Protein AF-A0AAW0LVK5-F1 (afdb_monomer_lite)

pLDDT: mean 85.68, std 10.76, range [48.0, 94.94]

InterPro domains:
  IPR025558 Domain of unknown function DUF4283 [PF14111] (1-57)
  IPR040256 Uncharacterized protein At4g02000-like [PTHR31286] (5-112)

Secondary structure (DSSP, 8-state):
-----S-EEEEEEETTEEEEEESSHHHHHHHHHH--EEETTEEE------TT--TTT--------EEEEET--GGG-SHHHHHHHHHTTS---EE-GGGTTSSS-SEEEEE-

Structure (mmCIF, N/CA/C/O backbone):
data_AF-A0AAW0LVK5-F1
#
_entry.id   AF-A0AAW0LVK5-F1
#
loop_
_atom_site.group_PDB
_atom_site.id
_atom_site.type_symbol
_atom_site.label_atom_id
_atom_site.label_alt_id
_atom_site.label_comp_id
_atom_site.label_asym_id
_atom_site.label_entity_id
_atom_site.label_seq_id
_atom_site.pdbx_PDB_ins_code
_atom_site.Cartn_x
_atom_site.Cartn_y
_atom_site.Cartn_z
_atom_site.occupancy
_atom_site.B_iso_or_equiv
_atom_site.auth_seq_id
_atom_site.auth_comp_id
_atom_site.auth_asym_id
_atom_site.auth_atom_id
_atom_site.pdbx_PDB_model_num
ATOM 1 N N . MET A 1 1 ? 4.393 -10.463 6.237 1.00 66.31 1 MET A N 1
ATOM 2 C CA . MET A 1 1 ? 3.876 -9.984 7.536 1.00 66.31 1 MET A CA 1
ATOM 3 C C . MET A 1 1 ? 4.194 -8.500 7.667 1.00 66.31 1 MET A C 1
ATOM 5 O O . MET A 1 1 ? 5.256 -8.109 7.188 1.00 66.31 1 MET A O 1
ATOM 9 N N . TRP A 1 2 ? 3.317 -7.676 8.254 1.00 81.19 2 TRP A N 1
ATOM 10 C CA . TRP A 1 2 ? 3.659 -6.286 8.591 1.00 81.19 2 TRP A CA 1
ATOM 11 C C . TRP A 1 2 ? 4.836 -6.314 9.574 1.00 81.19 2 TRP A C 1
ATOM 13 O O . TRP A 1 2 ? 4.722 -6.892 10.650 1.00 81.19 2 TRP A O 1
ATOM 23 N N . MET A 1 3 ? 5.995 -5.785 9.181 1.00 81.12 3 MET A N 1
ATOM 24 C CA . MET A 1 3 ? 7.188 -5.735 10.038 1.00 81.12 3 MET A CA 1
ATOM 25 C C . MET A 1 3 ? 7.067 -4.538 10.984 1.00 81.12 3 MET A C 1
ATOM 27 O O . MET A 1 3 ? 7.710 -3.512 10.780 1.00 81.12 3 MET A O 1
ATOM 31 N N . LEU A 1 4 ? 6.150 -4.642 11.942 1.00 85.94 4 LEU A N 1
ATOM 32 C CA . LEU A 1 4 ? 5.798 -3.559 12.855 1.00 85.94 4 LEU A CA 1
ATOM 33 C C . LEU A 1 4 ? 6.847 -3.407 13.958 1.00 85.94 4 LEU A C 1
ATOM 35 O O . LEU A 1 4 ? 7.399 -4.393 14.445 1.00 85.94 4 LEU A O 1
ATOM 39 N N . VAL A 1 5 ? 7.070 -2.166 14.383 1.00 88.69 5 VAL A N 1
ATOM 40 C CA . VAL A 1 5 ? 7.824 -1.842 15.601 1.00 88.69 5 VAL A CA 1
ATOM 41 C C . VAL A 1 5 ? 6.852 -1.306 16.652 1.00 88.69 5 VAL A C 1
ATOM 43 O O . VAL A 1 5 ? 6.031 -0.450 16.335 1.00 88.69 5 VAL A O 1
ATOM 46 N N . GLY A 1 6 ? 6.937 -1.782 17.894 1.00 89.88 6 GLY A N 1
ATOM 47 C CA . GLY A 1 6 ? 6.016 -1.375 18.963 1.00 89.88 6 GLY A CA 1
ATOM 48 C C . GLY A 1 6 ? 4.678 -2.119 18.931 1.00 89.88 6 GLY A C 1
ATOM 49 O O . GLY A 1 6 ? 4.554 -3.176 18.308 1.00 89.88 6 GLY A O 1
ATOM 50 N N . ARG A 1 7 ? 3.687 -1.591 19.651 1.00 92.38 7 ARG A N 1
ATOM 51 C CA . ARG A 1 7 ? 2.378 -2.227 19.830 1.00 92.38 7 ARG A CA 1
ATOM 52 C C . ARG A 1 7 ? 1.416 -1.913 18.685 1.00 92.38 7 ARG A C 1
ATOM 54 O O . ARG A 1 7 ? 1.487 -0.875 18.018 1.00 92.38 7 ARG A O 1
ATOM 61 N N . MET A 1 8 ? 0.493 -2.844 18.485 1.00 92.94 8 MET A N 1
ATOM 62 C CA . MET A 1 8 ? -0.629 -2.730 17.568 1.00 92.94 8 MET A CA 1
ATOM 63 C C . MET A 1 8 ? -1.856 -3.308 18.258 1.00 92.94 8 MET A C 1
ATOM 65 O O . MET A 1 8 ? -1.808 -4.447 18.722 1.00 92.94 8 MET A O 1
ATOM 69 N N . ASP A 1 9 ? -2.940 -2.546 18.262 1.00 94.06 9 ASP A N 1
ATOM 70 C CA . ASP A 1 9 ? -4.241 -3.024 18.708 1.00 94.06 9 ASP A CA 1
ATOM 71 C C . ASP A 1 9 ? -5.113 -3.315 17.486 1.00 94.06 9 ASP A C 1
ATOM 73 O O . ASP A 1 9 ? -5.098 -2.573 16.499 1.00 94.06 9 ASP A O 1
ATOM 77 N N . CYS A 1 10 ? -5.869 -4.406 17.558 1.00 93.44 10 CYS A N 1
ATOM 78 C CA . CYS A 1 10 ? -6.870 -4.781 16.570 1.00 93.44 10 CYS A CA 1
ATOM 79 C C . CYS A 1 10 ? -8.223 -4.847 17.273 1.00 93.44 10 CYS A C 1
ATOM 81 O O . CYS A 1 10 ? -8.366 -5.570 18.258 1.00 93.44 10 CYS A O 1
ATOM 83 N N . ILE A 1 11 ? -9.190 -4.086 16.777 1.00 94.50 11 ILE A N 1
ATOM 84 C CA . ILE A 1 11 ? -10.556 -4.054 17.292 1.00 94.50 11 ILE A CA 1
ATOM 85 C C . ILE A 1 11 ? -11.468 -4.548 16.172 1.00 94.50 11 ILE A C 1
ATOM 87 O O . ILE A 1 11 ? -11.442 -4.002 15.069 1.00 94.50 11 ILE A O 1
ATOM 91 N N . ASP A 1 12 ? -12.248 -5.586 16.452 1.00 93.94 12 ASP A N 1
ATOM 92 C CA . ASP A 1 12 ? -13.262 -6.102 15.533 1.00 93.94 12 ASP A CA 1
ATOM 93 C C . ASP A 1 12 ? -14.433 -5.111 15.444 1.00 93.94 12 ASP A C 1
ATOM 95 O O . ASP A 1 12 ? -14.987 -4.708 16.469 1.00 93.94 12 ASP A O 1
ATOM 99 N N . ALA A 1 13 ? -14.763 -4.682 14.226 1.00 92.38 13 ALA A N 1
ATOM 100 C CA . ALA A 1 13 ? -15.870 -3.771 13.941 1.00 92.38 13 ALA A CA 1
ATOM 101 C C . ALA A 1 13 ? -17.107 -4.499 13.376 1.00 92.38 13 ALA A C 1
ATOM 103 O O . ALA A 1 13 ? -18.118 -3.854 13.101 1.00 92.38 13 ALA A O 1
ATOM 104 N N . GLY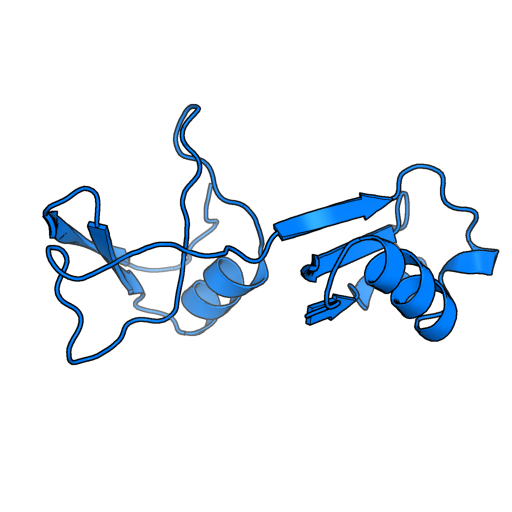 A 1 14 ? -17.042 -5.825 13.211 1.00 93.19 14 GLY A N 1
ATOM 105 C CA . GLY A 1 14 ? -18.070 -6.642 12.573 1.00 93.19 14 GLY A CA 1
ATOM 106 C C . GLY A 1 14 ? -18.033 -6.579 11.042 1.00 93.19 14 GLY A C 1
ATOM 107 O O . GLY A 1 14 ? -17.323 -5.770 10.445 1.00 93.19 14 GLY A O 1
ATOM 108 N N . ASN A 1 15 ? -18.812 -7.451 10.392 1.00 92.88 15 ASN A N 1
ATOM 109 C CA . ASN A 1 15 ? -18.936 -7.547 8.926 1.00 92.88 15 ASN A CA 1
ATOM 110 C C . ASN A 1 15 ? -17.584 -7.639 8.187 1.00 92.88 15 ASN A C 1
ATOM 112 O O . ASN A 1 15 ? -17.394 -6.999 7.157 1.00 92.88 15 ASN A O 1
ATOM 116 N N . ASP A 1 16 ? -16.639 -8.410 8.733 1.00 91.31 16 ASP A N 1
ATOM 117 C CA . ASP A 1 16 ? -15.272 -8.572 8.210 1.00 91.31 16 ASP A CA 1
ATOM 118 C C . ASP A 1 16 ? -14.429 -7.277 8.180 1.00 91.31 16 ASP A C 1
ATOM 120 O O . ASP A 1 16 ? -13.411 -7.198 7.484 1.00 91.31 16 ASP A O 1
ATOM 124 N N . PHE A 1 17 ? -14.807 -6.264 8.968 1.00 92.44 17 PHE A N 1
ATOM 125 C CA . PHE A 1 17 ? -14.025 -5.046 9.162 1.00 92.44 17 PHE A CA 1
ATOM 126 C C . PHE A 1 17 ? -13.301 -5.025 10.506 1.00 92.44 17 PHE A C 1
ATOM 128 O O . PHE A 1 17 ? -13.824 -5.418 11.545 1.00 92.44 17 PHE A O 1
ATOM 135 N N . PHE A 1 18 ? -12.088 -4.475 10.483 1.00 92.75 18 PHE A N 1
ATOM 136 C CA . PHE A 1 18 ? -11.224 -4.367 11.653 1.00 92.75 18 PHE A CA 1
ATOM 137 C C . PHE A 1 18 ? -10.620 -2.968 11.736 1.00 92.75 18 PHE A C 1
ATOM 139 O O . PHE A 1 18 ? -10.152 -2.406 10.740 1.00 92.75 18 PHE A O 1
ATOM 146 N N . HIS A 1 19 ? -10.575 -2.415 12.942 1.00 93.75 19 HIS A N 1
ATOM 147 C CA . HIS A 1 19 ? -9.832 -1.204 13.246 1.00 93.75 19 HIS A CA 1
ATOM 148 C C . HIS A 1 19 ? -8.456 -1.564 13.777 1.00 93.75 19 HIS A C 1
ATOM 150 O O . HIS A 1 19 ? -8.319 -2.185 14.829 1.00 93.75 19 HIS A O 1
ATOM 156 N N . ILE A 1 20 ? -7.430 -1.137 13.047 1.00 93.62 20 ILE A N 1
ATOM 157 C CA . ILE A 1 20 ? -6.043 -1.322 13.452 1.00 93.62 20 ILE A CA 1
ATOM 158 C C . ILE A 1 20 ? -5.501 0.004 13.963 1.00 93.62 20 ILE A C 1
ATOM 160 O O . ILE A 1 20 ? -5.427 0.985 13.219 1.00 93.62 20 ILE A O 1
ATOM 164 N N . LYS A 1 21 ? -5.092 0.023 15.229 1.00 94.44 21 LYS A N 1
ATOM 165 C CA . LYS A 1 21 ? -4.416 1.162 15.841 1.00 94.44 21 LYS A CA 1
ATOM 166 C C . LYS A 1 21 ? -2.939 0.839 15.985 1.00 94.44 21 LYS A C 1
ATOM 168 O O . LYS A 1 21 ? -2.562 -0.120 16.653 1.00 94.44 21 LYS A O 1
ATOM 173 N N . PHE A 1 22 ? -2.102 1.658 15.364 1.00 94.75 22 PHE A N 1
ATOM 174 C CA . PHE A 1 22 ? -0.656 1.567 15.512 1.00 94.75 22 PHE A CA 1
ATOM 175 C C . PHE A 1 22 ? -0.176 2.552 16.573 1.00 94.75 22 PHE A C 1
ATOM 177 O O . PHE A 1 22 ? -0.634 3.692 16.613 1.00 94.75 22 PHE A O 1
ATOM 184 N N . GLU A 1 23 ? 0.787 2.129 17.390 1.00 94.94 23 GLU A N 1
ATOM 185 C CA . GLU A 1 23 ? 1.503 3.031 18.296 1.00 94.94 23 GLU A CA 1
ATOM 186 C C . GLU A 1 23 ? 2.355 4.049 17.520 1.00 94.94 23 GLU A C 1
ATOM 188 O O . GLU A 1 23 ? 2.435 5.219 17.885 1.00 94.94 23 GLU A O 1
ATOM 193 N N . LEU A 1 24 ? 2.968 3.608 16.416 1.00 94.69 24 LEU A N 1
ATOM 194 C CA . LEU A 1 24 ? 3.869 4.421 15.605 1.00 94.69 24 LEU A CA 1
ATOM 195 C C . LEU A 1 24 ? 3.240 4.811 14.266 1.00 94.69 24 LEU A C 1
ATOM 197 O O . LEU A 1 24 ? 2.810 3.957 13.489 1.00 94.69 24 LEU A O 1
ATOM 201 N N . GLN A 1 25 ? 3.310 6.100 13.934 1.00 92.31 25 GLN A N 1
ATOM 202 C CA . GLN A 1 25 ? 2.885 6.624 12.631 1.00 92.31 25 GLN A CA 1
ATOM 203 C C . GLN A 1 25 ? 3.662 5.993 11.461 1.00 92.31 25 GLN A C 1
ATOM 205 O O . GLN A 1 25 ? 3.106 5.771 10.386 1.00 92.31 25 GLN A O 1
ATOM 210 N N . SER A 1 26 ? 4.935 5.647 11.665 1.00 92.50 26 SER A N 1
ATOM 211 C CA . SER A 1 26 ? 5.762 4.978 10.654 1.00 92.50 26 SER A CA 1
ATOM 212 C C . SER A 1 26 ? 5.193 3.618 10.237 1.00 92.50 26 SER A C 1
ATOM 214 O O . SER A 1 26 ? 5.230 3.281 9.054 1.00 92.50 26 SER A O 1
ATOM 216 N N . ASN A 1 27 ? 4.605 2.863 11.170 1.00 92.81 27 ASN A N 1
ATOM 217 C CA . ASN A 1 27 ? 3.935 1.598 10.867 1.00 92.81 27 ASN A CA 1
ATOM 218 C C . ASN A 1 27 ? 2.708 1.819 9.979 1.00 92.81 27 ASN A C 1
ATOM 220 O O . ASN A 1 27 ? 2.539 1.107 8.991 1.00 92.81 27 ASN A O 1
ATOM 224 N N . LEU A 1 28 ? 1.886 2.829 10.294 1.00 91.31 28 LEU A N 1
ATOM 225 C CA . LEU A 1 28 ? 0.723 3.184 9.480 1.00 91.31 28 LEU A CA 1
ATOM 226 C C . LEU A 1 28 ? 1.146 3.509 8.043 1.00 91.31 28 LEU A C 1
ATOM 228 O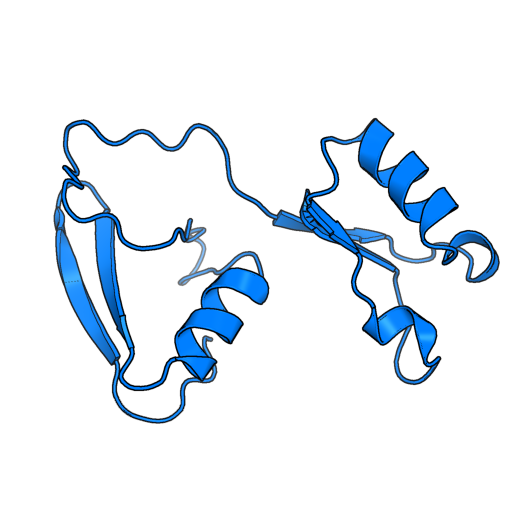 O . LEU A 1 28 ? 0.536 3.027 7.091 1.00 91.31 28 LEU A O 1
ATOM 232 N N . GLU A 1 29 ? 2.222 4.277 7.868 1.00 89.31 29 GLU A N 1
ATOM 233 C CA . GLU A 1 29 ? 2.734 4.592 6.536 1.00 89.31 29 GLU A CA 1
ATOM 234 C C . GLU A 1 29 ? 3.235 3.363 5.778 1.00 89.31 29 GLU A C 1
ATOM 236 O O . GLU A 1 29 ? 2.950 3.225 4.585 1.00 89.31 29 GLU A O 1
ATOM 241 N N . VAL A 1 30 ? 3.969 2.474 6.452 1.00 89.06 30 VAL A N 1
ATOM 242 C CA . VAL A 1 30 ? 4.453 1.221 5.863 1.00 89.06 30 VAL A CA 1
ATOM 243 C C . VAL A 1 30 ? 3.279 0.350 5.435 1.00 89.06 30 VAL A C 1
ATOM 245 O O . VAL A 1 30 ? 3.298 -0.181 4.328 1.00 89.06 30 VAL A O 1
ATOM 248 N N . VAL A 1 31 ? 2.243 0.234 6.263 1.00 90.06 31 VAL A N 1
ATOM 249 C CA . VAL A 1 31 ? 1.061 -0.578 5.966 1.00 90.06 31 VAL A CA 1
ATOM 250 C C . VAL A 1 31 ? 0.246 0.038 4.824 1.00 90.06 31 VAL A C 1
ATO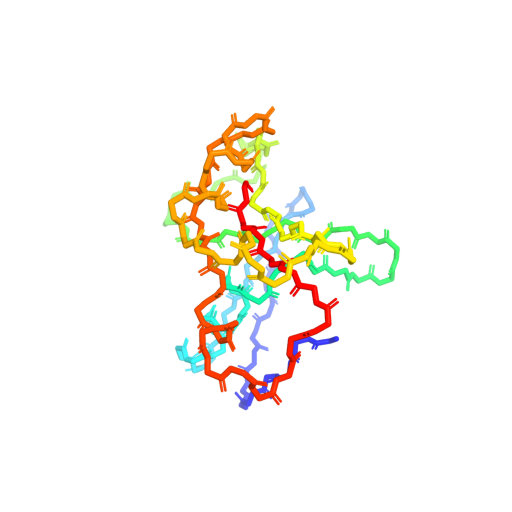M 252 O O . VAL A 1 31 ? -0.042 -0.650 3.848 1.00 90.06 31 VAL A O 1
ATOM 255 N N . LEU A 1 32 ? -0.046 1.339 4.849 1.00 87.12 32 LEU A N 1
A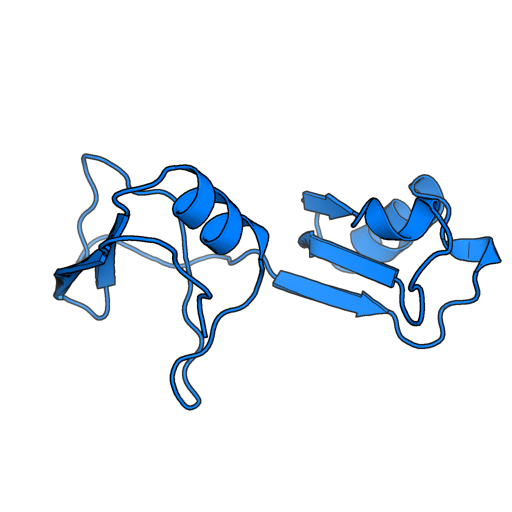TOM 256 C CA . LEU A 1 32 ? -0.821 1.988 3.783 1.00 87.12 32 LEU A CA 1
ATOM 257 C C . LEU A 1 32 ? -0.093 2.014 2.428 1.00 87.12 32 LEU A C 1
ATOM 259 O O . LEU A 1 32 ? -0.732 1.928 1.382 1.00 87.12 32 LEU A O 1
ATOM 263 N N . LYS A 1 33 ? 1.241 2.145 2.415 1.00 82.75 33 LYS A N 1
ATOM 264 C CA . LYS A 1 33 ? 2.027 2.274 1.171 1.00 82.75 33 LYS A CA 1
ATOM 265 C C . LYS A 1 33 ? 2.636 0.949 0.698 1.00 82.75 33 LYS A C 1
ATOM 267 O O . LYS A 1 33 ? 2.968 0.833 -0.482 1.00 82.75 33 LYS A O 1
ATOM 272 N N . GLY A 1 34 ? 2.808 -0.027 1.589 1.00 78.69 34 GLY A N 1
ATOM 273 C CA . GLY A 1 34 ? 3.600 -1.245 1.371 1.00 78.69 34 GLY A CA 1
ATOM 274 C C . GLY A 1 34 ? 2.959 -2.287 0.457 1.00 78.69 34 GLY A C 1
ATOM 275 O O . GLY A 1 34 ? 3.679 -3.081 -0.152 1.00 78.69 34 GLY A O 1
ATOM 276 N N . GLY A 1 35 ? 1.643 -2.227 0.270 1.00 73.12 35 GLY A N 1
ATOM 277 C CA . GLY A 1 35 ? 0.967 -2.890 -0.837 1.00 73.12 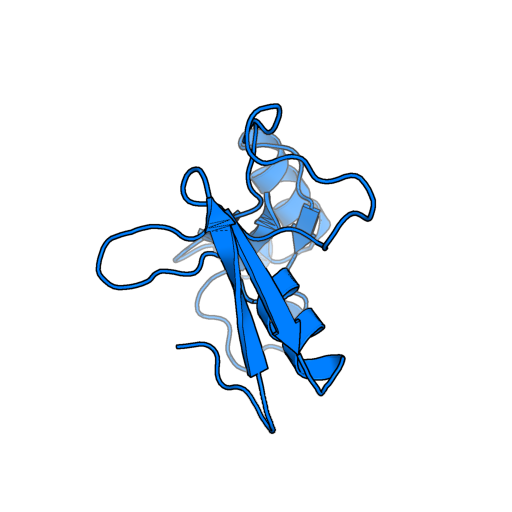35 GLY A CA 1
ATOM 278 C C . GLY A 1 35 ? -0.010 -3.980 -0.446 1.00 73.12 35 GLY A C 1
ATOM 279 O O . GLY A 1 35 ? -0.492 -3.965 0.675 1.00 73.12 35 GLY A O 1
ATOM 280 N N . PRO A 1 36 ? -0.383 -4.868 -1.384 1.00 79.62 36 PRO A N 1
ATOM 281 C CA . PRO A 1 36 ? -1.463 -5.799 -1.128 1.00 79.62 36 PRO A CA 1
ATOM 282 C C . PRO A 1 36 ? -1.057 -6.759 -0.010 1.00 79.62 36 PRO A C 1
ATOM 284 O O . PRO A 1 36 ? -0.053 -7.468 -0.115 1.00 79.62 36 PRO A O 1
ATOM 287 N N . TRP A 1 37 ? -1.823 -6.740 1.074 1.00 86.88 37 TRP A N 1
ATOM 288 C CA . TRP A 1 37 ? -1.559 -7.547 2.254 1.00 86.88 37 TRP A CA 1
ATOM 289 C C . TRP A 1 37 ? -2.426 -8.790 2.236 1.00 86.88 37 TRP A C 1
ATOM 291 O O . TRP A 1 37 ? -3.552 -8.766 1.749 1.00 86.88 37 TRP A O 1
ATOM 301 N N . PHE A 1 38 ? -1.885 -9.877 2.769 1.00 86.44 38 PHE A N 1
ATOM 302 C CA . PHE A 1 38 ? -2.574 -11.154 2.833 1.00 86.44 38 PHE A CA 1
ATOM 303 C C . PHE A 1 38 ? -2.413 -11.745 4.226 1.00 86.44 38 PHE A C 1
ATOM 305 O O . PHE A 1 38 ? -1.321 -11.695 4.802 1.00 86.44 38 PHE A O 1
ATOM 312 N N . VAL A 1 39 ? -3.495 -12.324 4.734 1.00 84.38 39 VAL A N 1
ATOM 313 C CA . VAL A 1 39 ? -3.491 -13.200 5.907 1.00 84.38 39 VAL A CA 1
ATOM 314 C C . VAL A 1 39 ? -3.984 -14.563 5.441 1.00 84.38 39 VAL A C 1
ATOM 316 O O . VAL A 1 39 ? -5.107 -14.709 4.963 1.00 84.38 39 VAL A O 1
ATOM 319 N N . GLY A 1 40 ? -3.096 -15.558 5.489 1.00 86.19 40 GLY A N 1
ATOM 320 C CA . GLY A 1 40 ? -3.322 -16.828 4.802 1.00 86.19 40 GLY A CA 1
ATOM 321 C C . GLY A 1 40 ? -3.485 -16.613 3.294 1.00 86.19 40 GLY A C 1
ATOM 322 O O . GLY A 1 40 ? -2.585 -16.084 2.643 1.00 86.19 40 GLY A O 1
ATOM 323 N N . GLN A 1 41 ? -4.638 -17.009 2.753 1.00 86.62 41 GLN A N 1
ATOM 324 C CA . GLN A 1 41 ? -4.999 -16.831 1.338 1.00 86.62 41 GLN A CA 1
ATOM 325 C C . GLN A 1 41 ? -5.990 -15.676 1.110 1.00 86.62 41 GLN A C 1
ATOM 327 O O . GLN A 1 41 ? -6.428 -15.454 -0.017 1.00 86.62 41 GLN A O 1
ATOM 332 N N . HIS A 1 42 ? -6.336 -14.926 2.160 1.00 86.06 42 HIS A N 1
ATOM 333 C CA . HIS A 1 42 ? -7.300 -13.834 2.082 1.00 86.06 42 HIS A CA 1
ATOM 334 C C . HIS A 1 42 ? -6.590 -12.500 1.890 1.00 86.06 42 HIS A C 1
ATOM 336 O O . HIS A 1 42 ? -5.653 -12.161 2.617 1.00 86.06 42 HIS A O 1
ATOM 342 N N . PHE A 1 43 ? -7.048 -11.746 0.895 1.00 87.38 43 PHE A N 1
ATOM 343 C CA . PHE A 1 43 ? -6.598 -10.386 0.647 1.00 87.38 43 PHE A CA 1
ATOM 344 C C . PHE A 1 43 ? -7.162 -9.434 1.704 1.00 87.38 43 PHE A C 1
ATOM 346 O O . PHE A 1 43 ? -8.363 -9.428 1.959 1.00 87.38 43 PHE A O 1
ATOM 353 N N . LEU A 1 44 ? -6.298 -8.602 2.280 1.00 88.94 44 LEU A N 1
ATOM 354 C CA . LEU A 1 44 ? -6.678 -7.540 3.198 1.00 88.94 44 LEU A CA 1
ATOM 355 C C . LEU A 1 44 ? -6.702 -6.201 2.466 1.00 88.94 44 LEU A C 1
ATOM 357 O O . LEU A 1 44 ? -5.659 -5.640 2.115 1.00 88.94 44 LEU A O 1
ATOM 361 N N . ALA A 1 45 ? -7.905 -5.667 2.287 1.00 89.00 45 ALA A N 1
ATOM 362 C CA . ALA A 1 45 ? -8.093 -4.293 1.865 1.00 89.00 45 ALA A CA 1
ATOM 363 C C . ALA A 1 45 ? -7.843 -3.355 3.049 1.00 89.00 45 ALA A C 1
ATOM 365 O O . ALA A 1 45 ? -8.453 -3.499 4.105 1.00 89.00 45 ALA A O 1
ATOM 366 N N . ILE A 1 46 ? -6.948 -2.385 2.871 1.00 89.12 46 ILE A N 1
ATOM 367 C CA . ILE A 1 46 ? -6.610 -1.418 3.916 1.00 89.12 46 ILE A CA 1
ATOM 368 C C . ILE A 1 46 ? -6.908 -0.020 3.414 1.00 89.12 46 ILE A C 1
ATOM 370 O O . ILE A 1 46 ? -6.529 0.352 2.303 1.00 89.12 46 ILE A O 1
ATOM 374 N N . ARG A 1 47 ? -7.536 0.769 4.279 1.00 88.31 47 ARG A N 1
ATOM 375 C CA . ARG A 1 47 ? -7.720 2.204 4.107 1.00 88.31 47 ARG A CA 1
ATOM 376 C C . ARG A 1 47 ? -7.407 2.934 5.402 1.00 88.31 47 ARG A C 1
ATOM 378 O O . ARG A 1 47 ? -7.261 2.321 6.458 1.00 88.31 47 ARG A O 1
ATOM 385 N N . GLN A 1 48 ? -7.281 4.249 5.300 1.00 90.56 48 GLN A N 1
ATOM 386 C CA . GLN A 1 48 ? -7.171 5.103 6.471 1.00 90.56 48 GLN A CA 1
ATOM 387 C C . GLN A 1 48 ? -8.468 5.032 7.289 1.00 90.56 48 GLN A C 1
ATOM 389 O O . GLN A 1 48 ? -9.550 4.889 6.724 1.00 90.56 48 GLN A O 1
ATOM 394 N N . TRP A 1 49 ? -8.345 5.089 8.614 1.00 92.50 49 TRP A N 1
ATOM 395 C CA . TRP A 1 49 ? -9.499 5.111 9.509 1.00 92.50 49 TRP A CA 1
ATOM 396 C C . TRP A 1 49 ? -10.329 6.389 9.317 1.00 92.50 49 TRP A C 1
ATOM 398 O O . TRP A 1 49 ? -9.771 7.465 9.089 1.00 92.50 49 TRP A O 1
ATOM 408 N N . GLU A 1 50 ? -11.649 6.257 9.441 1.00 89.19 50 GLU A N 1
ATOM 409 C CA . GLU A 1 50 ? -12.637 7.322 9.260 1.00 89.19 50 GLU A CA 1
ATOM 410 C C . GLU A 1 50 ? -13.527 7.406 10.523 1.00 89.19 50 GLU A C 1
ATOM 412 O O . GLU A 1 50 ? -14.004 6.362 10.975 1.00 89.19 50 GLU A O 1
ATOM 417 N N . PRO A 1 51 ? -13.774 8.604 11.098 1.00 88.50 51 PRO A N 1
ATOM 418 C CA . PRO A 1 51 ? -14.516 8.757 12.358 1.00 88.50 51 PRO A CA 1
ATOM 419 C C . PRO A 1 51 ? -15.953 8.238 12.355 1.00 88.50 51 PRO A C 1
ATOM 421 O O . PRO A 1 51 ? -16.455 7.829 13.396 1.00 88.50 51 PRO A O 1
ATOM 424 N N . GLU A 1 52 ? -16.604 8.249 11.195 1.00 89.75 52 GLU A N 1
ATOM 425 C CA . GLU A 1 52 ? -18.010 7.860 11.024 1.00 89.75 52 GLU A CA 1
ATOM 426 C C . GLU A 1 52 ? -18.144 6.521 10.289 1.00 89.75 52 GLU A C 1
ATOM 428 O O . GLU A 1 52 ? -19.155 6.242 9.647 1.00 89.75 52 GLU A O 1
ATOM 433 N N . PHE A 1 53 ? -17.103 5.685 10.350 1.00 90.12 53 PHE A N 1
ATOM 434 C CA . PHE A 1 53 ? -17.132 4.373 9.725 1.00 90.12 53 PHE A CA 1
ATOM 435 C C . PHE A 1 53 ? -18.224 3.488 10.344 1.00 90.12 53 PHE A C 1
ATOM 437 O O . PHE A 1 53 ? -18.233 3.241 11.549 1.00 90.12 53 PHE A O 1
ATOM 444 N N . LYS A 1 54 ? -19.096 2.953 9.485 1.00 91.56 54 LYS A N 1
ATOM 445 C CA . LYS A 1 54 ? -20.102 1.943 9.823 1.00 91.56 54 LYS A CA 1
ATOM 446 C C . LYS A 1 54 ? -19.914 0.723 8.937 1.00 91.56 54 LYS A C 1
ATOM 448 O O . LYS A 1 54 ? -19.930 0.841 7.712 1.00 91.56 54 LYS A O 1
ATOM 453 N N . ALA A 1 55 ? -19.712 -0.439 9.546 1.00 91.50 55 ALA A N 1
ATOM 454 C CA . ALA A 1 55 ? -19.373 -1.666 8.829 1.00 91.50 55 ALA A CA 1
ATOM 455 C C . ALA A 1 55 ? -20.521 -2.182 7.941 1.00 91.50 55 ALA A C 1
ATOM 457 O O . ALA A 1 55 ? -20.293 -2.784 6.901 1.00 91.50 55 ALA A O 1
ATOM 458 N N . ASP A 1 56 ? -21.756 -1.931 8.351 1.00 92.62 56 ASP A N 1
ATOM 459 C CA . ASP A 1 56 ? -23.024 -2.281 7.709 1.00 92.62 56 ASP A CA 1
ATOM 460 C C . ASP A 1 56 ? -23.360 -1.426 6.475 1.00 92.62 56 ASP A C 1
ATOM 462 O O . ASP A 1 56 ? -24.009 -1.910 5.549 1.00 92.62 56 ASP A O 1
ATOM 466 N N . GLU A 1 57 ? -22.872 -0.187 6.416 1.00 92.19 57 GLU A N 1
ATOM 467 C CA . GLU A 1 57 ? -23.028 0.706 5.255 1.00 92.19 57 GLU A CA 1
ATOM 468 C C . GLU A 1 57 ? -21.786 0.692 4.340 1.00 92.19 57 GLU A C 1
ATOM 470 O O . GLU A 1 57 ? -21.797 1.227 3.226 1.00 92.19 57 GLU A O 1
ATOM 475 N N . ALA A 1 58 ? -20.687 0.093 4.803 1.00 87.88 58 ALA A N 1
ATOM 476 C CA . ALA A 1 58 ? -19.419 0.109 4.100 1.00 87.88 58 ALA A CA 1
ATOM 477 C C . ALA A 1 58 ? -19.423 -0.815 2.879 1.00 87.88 58 ALA A C 1
ATOM 479 O O . ALA A 1 58 ? -19.733 -2.001 2.951 1.00 87.88 58 ALA A O 1
ATOM 480 N N . SER A 1 59 ? -18.967 -0.280 1.747 1.00 84.69 59 SER A N 1
ATOM 481 C CA . SER A 1 59 ? -18.693 -1.056 0.541 1.00 84.69 59 SER A CA 1
ATOM 482 C C . SER A 1 59 ? -17.273 -0.801 0.053 1.00 84.69 59 SER A C 1
ATOM 484 O O . SER A 1 59 ? -16.743 0.309 0.140 1.00 84.69 59 SER A O 1
ATOM 486 N N . LEU A 1 60 ? -16.641 -1.847 -0.472 1.00 79.94 60 LEU A N 1
ATOM 487 C CA . LEU A 1 60 ? -15.299 -1.775 -1.030 1.00 79.94 60 LEU A CA 1
ATOM 488 C C . LEU A 1 60 ? -15.376 -1.770 -2.559 1.00 79.94 60 LEU A C 1
ATOM 490 O O . LEU A 1 60 ? -15.347 -2.816 -3.201 1.00 79.94 60 LEU A O 1
ATOM 494 N N . SER A 1 61 ? -15.484 -0.584 -3.155 1.00 82.44 61 SER A N 1
ATOM 495 C CA . SER A 1 61 ? -15.614 -0.432 -4.614 1.00 82.44 6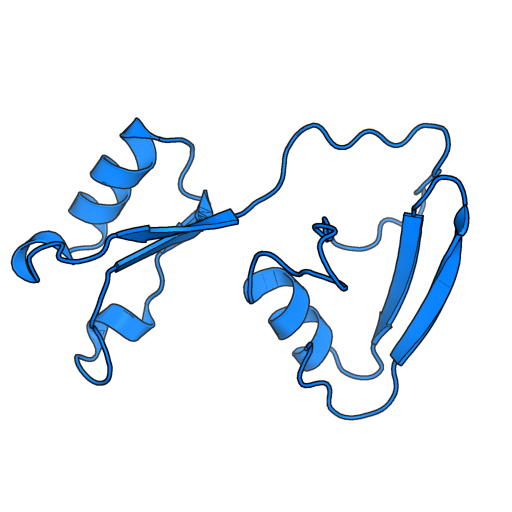1 SER A CA 1
ATOM 496 C C . SER A 1 61 ? -14.283 -0.546 -5.367 1.00 82.44 61 SER A C 1
ATOM 498 O O . SER A 1 61 ? -14.248 -0.898 -6.547 1.00 82.44 61 SER A O 1
ATOM 500 N N . SER A 1 62 ? -13.167 -0.222 -4.710 1.00 82.12 62 SER A N 1
ATOM 501 C CA . SER A 1 62 ? -11.830 -0.295 -5.300 1.00 82.12 62 SER A CA 1
ATOM 502 C C . SER A 1 62 ? -10.744 -0.379 -4.234 1.00 82.12 62 SER A C 1
ATOM 504 O O . SER A 1 62 ? -10.916 0.105 -3.118 1.00 82.12 62 SER A O 1
ATOM 506 N N . VAL A 1 63 ? -9.612 -0.987 -4.596 1.00 86.00 63 VAL A N 1
ATOM 507 C CA . VAL A 1 63 ? -8.409 -1.045 -3.761 1.00 86.00 63 VAL A CA 1
ATOM 508 C C . VAL A 1 63 ? -7.189 -0.732 -4.606 1.00 86.00 63 VAL A C 1
ATOM 510 O O . VAL A 1 63 ? -7.080 -1.198 -5.740 1.00 86.00 63 VAL A O 1
ATOM 513 N N . ALA A 1 64 ? -6.276 0.039 -4.023 1.00 86.06 64 ALA A N 1
ATOM 514 C CA . ALA A 1 64 ? -4.980 0.321 -4.607 1.00 86.06 64 ALA A CA 1
ATOM 515 C C . ALA A 1 64 ? -4.083 -0.923 -4.548 1.00 86.06 64 ALA A C 1
ATOM 517 O O . ALA A 1 64 ? -3.855 -1.481 -3.470 1.00 86.06 64 ALA A O 1
ATOM 518 N N . ILE A 1 65 ? -3.536 -1.343 -5.688 1.00 87.19 65 ILE A N 1
ATOM 519 C CA . ILE A 1 65 ? -2.631 -2.498 -5.762 1.00 87.19 65 ILE A CA 1
ATOM 520 C C . ILE A 1 65 ? -1.317 -2.135 -6.442 1.00 87.19 65 ILE A C 1
ATOM 522 O O . ILE A 1 65 ? -1.268 -1.337 -7.375 1.00 87.19 65 ILE A O 1
ATOM 526 N N . TRP A 1 66 ? -0.230 -2.773 -6.004 1.00 87.12 66 TRP A N 1
ATOM 527 C CA . TRP A 1 66 ? 1.059 -2.658 -6.678 1.00 87.12 66 TRP A CA 1
ATOM 528 C C . TRP A 1 66 ? 1.210 -3.729 -7.750 1.00 87.12 66 TRP A C 1
ATOM 530 O O . TRP A 1 66 ? 1.357 -4.913 -7.450 1.00 87.12 66 TRP A O 1
ATOM 540 N N . ILE A 1 67 ? 1.265 -3.295 -9.001 1.00 88.75 67 ILE A N 1
ATOM 541 C CA . ILE A 1 67 ? 1.578 -4.130 -10.154 1.00 88.75 67 ILE A CA 1
ATOM 542 C C . ILE A 1 67 ? 3.089 -4.117 -10.369 1.00 88.75 67 ILE A C 1
ATOM 544 O O . ILE A 1 67 ? 3.729 -3.062 -10.347 1.00 88.75 67 ILE A O 1
ATOM 548 N N . ARG A 1 68 ? 3.666 -5.298 -10.597 1.00 88.56 68 ARG A N 1
ATOM 549 C CA . ARG A 1 68 ? 5.053 -5.454 -11.047 1.00 88.56 68 ARG A CA 1
ATOM 550 C C . ARG A 1 68 ? 5.067 -5.621 -12.563 1.00 88.56 68 ARG A C 1
ATOM 552 O O . ARG A 1 68 ? 4.288 -6.400 -13.097 1.00 88.56 68 ARG A O 1
ATOM 559 N N . LEU A 1 69 ? 5.979 -4.928 -13.232 1.00 88.50 69 LEU A N 1
ATOM 560 C CA . LEU A 1 69 ? 6.260 -5.054 -14.660 1.00 88.50 69 LEU A CA 1
ATOM 561 C C . LEU A 1 69 ? 7.589 -5.809 -14.819 1.00 88.50 69 LEU A C 1
ATOM 563 O O . LEU A 1 69 ? 8.653 -5.176 -14.868 1.00 88.50 69 LEU A O 1
ATOM 567 N N . PRO A 1 70 ? 7.563 -7.156 -14.795 1.00 85.44 70 PRO A N 1
ATOM 568 C CA . PRO A 1 70 ? 8.767 -7.958 -14.955 1.00 85.44 70 PRO A CA 1
ATOM 569 C C . PRO A 1 70 ? 9.353 -7.772 -16.355 1.00 85.44 70 PRO A C 1
ATOM 571 O O . PRO A 1 70 ? 8.619 -7.567 -17.318 1.00 85.44 70 PRO A O 1
ATOM 574 N N . ALA A 1 71 ? 10.682 -7.846 -16.455 1.00 84.94 71 ALA A N 1
ATOM 575 C CA . ALA A 1 71 ? 11.420 -7.783 -17.719 1.00 84.94 71 ALA A CA 1
ATOM 576 C C . ALA A 1 71 ? 11.169 -6.525 -18.579 1.00 84.94 71 ALA A C 1
ATOM 578 O O . ALA A 1 71 ? 11.544 -6.506 -19.750 1.00 84.94 71 ALA A O 1
ATOM 579 N N . LEU A 1 72 ? 10.586 -5.457 -18.019 1.00 87.12 72 LEU A N 1
ATOM 580 C CA . LEU A 1 72 ? 10.465 -4.182 -18.717 1.00 87.12 72 LEU A CA 1
ATOM 581 C C . LEU A 1 72 ? 11.880 -3.620 -18.963 1.00 87.12 72 LEU A C 1
ATOM 583 O O . LEU A 1 72 ? 12.617 -3.408 -17.997 1.00 87.12 72 LEU A O 1
ATOM 587 N N . PRO A 1 73 ? 12.287 -3.365 -20.220 1.00 86.50 73 PRO A N 1
ATOM 588 C CA . PRO A 1 73 ? 13.613 -2.823 -20.493 1.00 86.50 73 PRO A CA 1
ATOM 589 C C . PRO A 1 73 ? 13.856 -1.500 -19.760 1.00 86.50 73 PRO A C 1
ATOM 591 O O . PRO A 1 73 ? 12.998 -0.617 -19.776 1.00 86.50 73 PRO A O 1
ATOM 594 N N . ILE A 1 74 ? 15.052 -1.328 -19.186 1.00 83.50 74 ILE A N 1
ATOM 595 C CA . ILE A 1 74 ? 15.403 -0.167 -18.344 1.00 83.50 74 ILE A CA 1
ATOM 596 C C . ILE A 1 74 ? 15.186 1.187 -19.039 1.00 83.50 74 ILE A C 1
ATOM 598 O O . ILE A 1 74 ? 14.828 2.167 -18.393 1.00 83.50 74 ILE A O 1
ATOM 602 N N . LYS A 1 75 ? 15.296 1.240 -20.374 1.00 85.31 75 LYS A N 1
ATOM 603 C CA . LYS A 1 75 ? 14.984 2.434 -21.183 1.00 85.31 75 LYS A CA 1
ATOM 604 C C . LYS A 1 75 ? 13.548 2.952 -21.002 1.00 85.31 75 LYS A C 1
ATOM 606 O O . LYS A 1 75 ? 13.280 4.116 -21.277 1.00 85.31 75 LYS A O 1
ATOM 611 N N . PHE A 1 76 ? 12.627 2.110 -20.529 1.00 87.75 76 PHE A N 1
ATOM 612 C CA . PHE A 1 76 ? 11.236 2.468 -20.254 1.00 87.75 76 PHE A CA 1
ATOM 613 C C . PHE A 1 76 ? 10.972 2.839 -18.787 1.00 87.75 76 PHE A C 1
ATOM 615 O O . PHE A 1 76 ? 9.833 3.147 -18.450 1.00 87.75 76 PHE A O 1
ATOM 622 N N . TYR A 1 77 ? 11.991 2.863 -17.918 1.00 86.19 77 TYR A N 1
ATOM 623 C CA . TYR A 1 77 ? 11.845 3.218 -16.494 1.00 86.19 77 TYR A CA 1
ATOM 624 C C . TYR A 1 77 ? 11.658 4.726 -16.266 1.00 86.19 77 TYR A C 1
ATOM 626 O O . TYR A 1 77 ? 11.536 5.188 -15.133 1.00 86.19 77 TYR A O 1
ATOM 634 N N . ASN A 1 78 ? 11.596 5.512 -17.342 1.00 86.94 78 ASN A N 1
ATOM 635 C CA . ASN A 1 78 ? 11.231 6.915 -17.271 1.00 86.94 78 ASN A CA 1
ATOM 636 C C . ASN A 1 78 ? 9.811 7.062 -16.671 1.00 86.94 78 ASN A C 1
ATOM 638 O O . ASN A 1 78 ? 8.867 6.465 -17.202 1.00 86.94 78 ASN A O 1
ATOM 642 N N . PRO A 1 79 ? 9.615 7.889 -15.625 1.00 88.31 79 PRO A N 1
ATOM 643 C CA . PRO A 1 79 ? 8.315 8.065 -14.975 1.00 88.31 79 PRO A CA 1
ATOM 644 C C . PRO A 1 79 ? 7.172 8.450 -15.925 1.00 88.31 79 PRO A C 1
ATOM 646 O O . PRO A 1 79 ? 6.034 8.034 -15.719 1.00 88.31 79 PRO A O 1
ATOM 649 N N . ILE A 1 80 ? 7.455 9.205 -16.992 1.00 91.31 80 ILE A N 1
ATOM 650 C CA . ILE A 1 80 ? 6.461 9.603 -17.999 1.00 91.31 80 ILE A CA 1
ATOM 651 C C . ILE A 1 80 ? 5.997 8.380 -18.798 1.00 91.31 80 ILE A C 1
ATOM 653 O O . ILE A 1 80 ? 4.799 8.215 -19.035 1.00 91.31 80 ILE A O 1
ATOM 657 N N . ILE A 1 81 ? 6.927 7.507 -19.192 1.00 92.19 81 ILE A N 1
ATOM 658 C CA . ILE A 1 81 ? 6.624 6.268 -19.921 1.00 92.19 81 ILE A CA 1
ATOM 659 C C . ILE A 1 81 ? 5.855 5.306 -19.015 1.00 92.19 81 ILE A C 1
ATOM 661 O O . ILE A 1 81 ? 4.799 4.812 -19.399 1.00 92.19 81 ILE A O 1
ATOM 665 N N . LEU A 1 82 ? 6.331 5.102 -17.788 1.00 91.62 82 LEU A N 1
ATOM 666 C CA . LEU A 1 82 ? 5.674 4.267 -16.785 1.00 91.62 82 LEU A CA 1
ATOM 667 C C . LEU A 1 82 ? 4.247 4.734 -16.482 1.00 91.62 82 LEU A C 1
ATOM 669 O O . LEU A 1 82 ? 3.332 3.915 -16.409 1.00 91.62 82 LEU A O 1
ATOM 673 N N . LYS A 1 83 ? 4.025 6.050 -16.387 1.00 92.81 83 LYS A N 1
ATOM 674 C CA . LYS A 1 83 ? 2.682 6.619 -16.237 1.00 92.81 83 LYS A CA 1
ATOM 675 C C . LYS A 1 83 ? 1.803 6.323 -17.452 1.00 92.81 83 LYS A C 1
ATOM 677 O O . LYS A 1 83 ? 0.632 6.012 -17.270 1.00 92.81 83 LYS A O 1
ATOM 682 N N . LYS A 1 84 ? 2.337 6.396 -18.678 1.00 94.31 84 LYS A N 1
ATOM 683 C CA . LYS A 1 84 ? 1.593 6.026 -19.898 1.00 94.31 84 LYS A CA 1
ATOM 684 C C . LYS A 1 84 ? 1.214 4.543 -19.904 1.00 94.31 84 LYS A C 1
ATOM 686 O O . LYS A 1 84 ? 0.058 4.240 -20.169 1.00 94.31 84 LYS A O 1
ATOM 691 N N . ILE A 1 85 ? 2.145 3.651 -19.555 1.00 92.75 85 ILE A N 1
ATOM 692 C CA . ILE A 1 85 ? 1.883 2.207 -19.429 1.00 92.75 85 ILE A CA 1
ATOM 693 C C . ILE A 1 85 ? 0.790 1.962 -18.385 1.00 92.75 85 ILE A C 1
ATOM 695 O O . ILE A 1 85 ? -0.206 1.310 -18.674 1.00 92.75 85 ILE A O 1
ATOM 699 N N . GLY A 1 86 ? 0.933 2.535 -17.189 1.00 93.06 86 GLY A N 1
ATOM 700 C CA . GLY A 1 86 ? -0.045 2.360 -16.121 1.00 93.06 86 GLY A CA 1
ATOM 701 C C . GLY A 1 86 ? -1.428 2.908 -16.467 1.00 93.06 86 GLY A C 1
ATOM 702 O O . GLY A 1 86 ? -2.417 2.269 -16.134 1.00 93.06 86 GLY A O 1
ATOM 703 N N . ARG A 1 87 ? -1.511 4.024 -17.209 1.00 94.38 87 ARG A N 1
ATOM 704 C CA . ARG A 1 87 ? -2.784 4.592 -17.692 1.00 94.38 87 ARG A CA 1
ATOM 705 C C . ARG A 1 87 ? -3.548 3.686 -18.653 1.00 94.38 87 ARG A C 1
ATOM 707 O O . ARG A 1 87 ? -4.758 3.844 -18.748 1.00 94.38 87 ARG A O 1
ATOM 714 N N . ALA A 1 88 ? -2.876 2.759 -19.336 1.00 93.81 88 ALA A N 1
ATOM 715 C CA . ALA A 1 88 ? -3.555 1.734 -20.126 1.00 93.81 88 ALA A CA 1
ATOM 716 C C . ALA A 1 88 ? -4.260 0.685 -19.243 1.00 93.81 88 ALA A C 1
ATOM 718 O O . ALA A 1 88 ? -5.146 -0.013 -19.721 1.00 93.81 88 ALA A O 1
ATOM 719 N N . ILE A 1 89 ? -3.876 0.587 -17.964 1.00 91.00 89 ILE A N 1
ATOM 720 C CA . ILE A 1 89 ? -4.479 -0.304 -16.967 1.00 91.00 89 ILE A CA 1
ATOM 721 C C . ILE A 1 89 ? -5.535 0.460 -16.152 1.00 91.00 89 ILE A C 1
ATOM 723 O O . ILE A 1 89 ? -6.698 0.066 -16.126 1.00 91.00 89 ILE A O 1
ATOM 727 N N . ARG A 1 90 ? -5.138 1.546 -15.469 1.00 91.50 90 ARG A N 1
ATOM 728 C CA . ARG A 1 90 ? -6.010 2.395 -14.632 1.00 91.50 90 ARG A CA 1
ATOM 729 C C . ARG A 1 90 ? -5.335 3.731 -14.277 1.00 91.50 90 ARG A C 1
ATOM 731 O O . ARG A 1 90 ? -4.267 4.075 -14.780 1.00 91.50 90 ARG A O 1
ATOM 738 N N . LEU A 1 91 ? -5.948 4.508 -13.383 1.00 92.75 91 LEU A N 1
ATOM 739 C CA . LEU A 1 91 ? -5.326 5.685 -12.786 1.00 92.75 91 LEU A CA 1
ATOM 740 C C . LEU A 1 91 ? -4.075 5.275 -11.996 1.00 92.75 91 LEU A C 1
ATOM 742 O O . LEU A 1 91 ? -4.163 4.546 -11.021 1.00 92.75 91 LEU A O 1
ATOM 746 N N . VAL A 1 92 ? -2.911 5.788 -12.388 1.00 92.62 92 VAL A N 1
ATOM 747 C CA . VAL A 1 92 ? -1.664 5.553 -11.648 1.00 92.62 92 VAL A CA 1
ATOM 748 C C . VAL A 1 92 ? -1.629 6.448 -10.415 1.00 92.62 92 VAL A C 1
ATOM 750 O O . VAL A 1 92 ? -1.513 7.667 -10.542 1.00 92.62 92 VAL A O 1
ATOM 753 N N . LEU A 1 93 ? -1.688 5.833 -9.236 1.00 89.75 93 LEU A N 1
ATOM 754 C CA . LEU A 1 93 ? -1.621 6.502 -7.940 1.00 89.75 93 LEU A CA 1
ATOM 755 C C . LEU A 1 93 ? -0.176 6.824 -7.553 1.00 89.75 93 LEU A C 1
ATOM 757 O O . LEU A 1 93 ? 0.114 7.921 -7.076 1.00 89.75 93 LEU A O 1
ATOM 761 N N . ARG A 1 94 ? 0.747 5.870 -7.749 1.00 88.50 94 ARG A N 1
ATOM 762 C CA . ARG A 1 94 ? 2.173 6.027 -7.412 1.00 88.50 94 ARG A CA 1
ATOM 763 C C . ARG A 1 94 ? 3.075 5.245 -8.360 1.00 88.50 94 ARG A C 1
ATOM 765 O O . ARG A 1 94 ? 2.711 4.187 -8.864 1.00 88.50 94 ARG A O 1
ATOM 772 N N . ILE A 1 95 ? 4.286 5.758 -8.546 1.00 88.38 95 ILE A N 1
ATOM 773 C CA . ILE A 1 95 ? 5.397 5.057 -9.194 1.00 88.38 95 ILE A CA 1
ATOM 774 C C . ILE A 1 95 ? 6.477 4.893 -8.133 1.00 88.38 95 ILE A C 1
ATOM 776 O O . ILE A 1 95 ? 6.766 5.834 -7.394 1.00 88.38 95 ILE A O 1
ATOM 780 N N . ASP A 1 96 ? 7.043 3.698 -8.031 1.00 80.75 96 ASP A N 1
ATOM 781 C CA . ASP A 1 96 ? 8.103 3.431 -7.066 1.00 80.75 96 ASP A CA 1
ATOM 782 C C . ASP A 1 96 ? 9.407 4.142 -7.470 1.00 80.75 96 ASP A C 1
ATOM 784 O O . ASP A 1 96 ? 10.033 3.802 -8.476 1.00 80.75 96 ASP A O 1
ATOM 788 N N . SER A 1 97 ? 9.811 5.144 -6.683 1.00 61.94 97 SER A N 1
ATOM 789 C CA . SER A 1 97 ? 10.980 5.993 -6.940 1.00 61.94 97 SER A CA 1
ATOM 790 C C . SER A 1 97 ? 12.313 5.306 -6.645 1.00 61.94 97 SER A C 1
ATOM 792 O O . SER A 1 97 ? 13.336 5.727 -7.184 1.00 61.94 97 SER A O 1
ATOM 794 N N . HIS A 1 98 ? 12.327 4.211 -5.870 1.00 58.53 98 HIS A N 1
ATOM 795 C CA . HIS A 1 98 ? 13.554 3.445 -5.591 1.00 58.53 98 HIS A CA 1
ATOM 796 C C . HIS A 1 98 ? 14.143 2.775 -6.846 1.00 58.53 98 HIS A C 1
ATOM 798 O O . HIS A 1 98 ? 15.273 2.290 -6.840 1.00 58.53 98 HIS A O 1
ATOM 804 N N . MET A 1 99 ? 13.390 2.798 -7.945 1.00 55.50 99 MET A N 1
ATOM 805 C CA . MET A 1 99 ? 13.814 2.392 -9.277 1.00 55.50 99 MET A CA 1
ATOM 806 C C . MET A 1 99 ? 14.820 3.368 -9.920 1.00 55.50 99 MET A C 1
ATOM 808 O O . MET A 1 99 ? 15.613 2.942 -10.755 1.00 55.50 99 MET A O 1
ATOM 812 N N . ALA A 1 100 ? 14.831 4.649 -9.519 1.00 48.00 100 ALA A N 1
ATOM 813 C CA . ALA A 1 100 ? 15.682 5.682 -10.122 1.00 48.00 100 ALA A CA 1
ATOM 814 C C . ALA A 1 100 ? 17.170 5.559 -9.745 1.00 48.00 100 ALA A C 1
ATOM 816 O O . ALA A 1 100 ? 18.027 5.941 -10.534 1.00 48.00 100 ALA A O 1
ATOM 817 N N . ASN A 1 101 ? 17.490 4.975 -8.583 1.00 50.31 101 ASN A N 1
ATOM 818 C CA . ASN A 1 101 ? 18.866 4.900 -8.069 1.00 50.31 101 ASN A CA 1
ATOM 819 C C . ASN A 1 101 ? 19.607 3.593 -8.403 1.00 50.31 101 ASN A C 1
ATOM 821 O O . ASN A 1 101 ? 20.616 3.288 -7.775 1.00 50.31 101 ASN A O 1
ATOM 825 N N . GLY A 1 102 ? 19.123 2.795 -9.362 1.00 51.44 102 GLY A N 1
ATOM 826 C CA . GLY A 1 102 ? 19.861 1.651 -9.929 1.00 51.44 102 GLY A CA 1
ATOM 827 C C . GLY A 1 102 ? 20.182 0.489 -8.973 1.00 51.44 102 GLY A C 1
ATOM 828 O O . GLY A 1 102 ? 20.617 -0.566 -9.423 1.00 51.44 102 GLY A O 1
ATOM 829 N N . ALA A 1 103 ? 19.927 0.617 -7.671 1.00 50.31 103 ALA A N 1
ATOM 830 C CA . ALA A 1 103 ? 20.518 -0.269 -6.675 1.00 50.31 103 ALA A CA 1
ATOM 831 C C . ALA A 1 103 ? 19.758 -1.586 -6.422 1.00 50.31 103 ALA A C 1
ATOM 833 O O . ALA A 1 103 ? 20.224 -2.376 -5.607 1.00 50.31 103 ALA A O 1
ATOM 834 N N . LYS A 1 104 ? 18.612 -1.865 -7.076 1.00 51.72 104 LYS A N 1
ATOM 835 C CA . LYS A 1 104 ? 17.872 -3.149 -6.908 1.00 51.72 104 LYS A CA 1
ATOM 836 C C . LYS A 1 104 ? 16.767 -3.425 -7.955 1.00 51.72 104 LYS A C 1
ATOM 838 O O . LYS A 1 104 ? 15.791 -4.120 -7.677 1.00 51.72 104 LYS A O 1
ATOM 843 N N . GLY A 1 105 ? 16.877 -2.875 -9.166 1.00 56.19 105 GLY A N 1
ATOM 844 C CA . GLY A 1 105 ? 15.808 -2.910 -10.177 1.00 56.19 105 GLY A CA 1
ATOM 845 C C . GLY A 1 105 ? 15.754 -4.192 -11.020 1.00 56.19 105 GLY A C 1
ATOM 846 O O . GLY A 1 105 ? 16.349 -4.234 -12.088 1.00 56.19 105 GLY A O 1
ATOM 847 N N . ARG A 1 106 ? 14.989 -5.212 -10.601 1.00 67.56 106 ARG A N 1
ATOM 848 C CA . ARG A 1 106 ? 14.619 -6.356 -11.476 1.00 67.56 106 ARG A CA 1
ATOM 849 C C . ARG A 1 106 ? 13.271 -6.184 -12.194 1.00 67.56 106 ARG A C 1
ATOM 851 O O . ARG A 1 106 ? 12.952 -6.963 -13.086 1.00 67.56 106 ARG A O 1
ATOM 858 N N . PHE A 1 107 ? 12.471 -5.195 -11.805 1.00 76.94 107 PHE A N 1
ATOM 859 C CA . PHE A 1 107 ? 11.158 -4.910 -12.390 1.00 76.94 107 PHE A CA 1
ATOM 860 C C . PHE A 1 107 ? 10.718 -3.490 -12.033 1.00 76.94 107 PHE A C 1
ATOM 862 O O . PHE A 1 107 ? 11.108 -2.965 -10.986 1.00 76.94 107 PHE A O 1
ATOM 869 N N . ALA A 1 108 ? 9.872 -2.893 -12.873 1.00 85.88 108 ALA A N 1
ATOM 870 C CA . ALA A 1 108 ? 9.190 -1.656 -12.523 1.00 85.88 108 ALA A CA 1
ATOM 871 C C . ALA A 1 108 ? 7.950 -1.938 -11.658 1.00 85.88 108 ALA A C 1
ATOM 873 O O . ALA A 1 108 ? 7.361 -3.016 -11.749 1.00 85.88 108 ALA A O 1
ATOM 874 N N . ARG A 1 109 ? 7.547 -0.988 -10.805 1.00 88.06 109 ARG A N 1
ATOM 875 C CA . ARG A 1 109 ? 6.330 -1.085 -9.985 1.00 88.06 109 ARG A CA 1
ATOM 876 C C . ARG A 1 109 ? 5.438 0.134 -10.152 1.00 88.06 109 ARG A C 1
ATOM 878 O O . ARG A 1 109 ? 5.921 1.264 -10.084 1.00 88.06 109 ARG A O 1
ATOM 885 N N . LEU A 1 110 ? 4.143 -0.120 -10.307 1.00 90.38 110 LEU A N 1
ATOM 886 C CA . LEU A 1 110 ? 3.093 0.892 -10.394 1.00 90.38 110 LEU A CA 1
ATOM 887 C C . LEU A 1 110 ? 2.025 0.593 -9.352 1.00 90.38 110 LEU A C 1
ATOM 889 O O . LEU A 1 110 ? 1.630 -0.558 -9.209 1.00 90.38 110 LEU A O 1
ATOM 893 N N . CYS A 1 111 ? 1.563 1.616 -8.649 1.00 89.69 111 CYS A N 1
ATOM 894 C CA . CYS A 1 111 ? 0.361 1.542 -7.836 1.00 89.69 111 CYS A CA 1
ATOM 895 C C . CYS A 1 111 ? -0.794 2.107 -8.657 1.00 89.69 111 CYS A C 1
ATOM 897 O O . CYS A 1 111 ? -0.683 3.235 -9.155 1.00 89.69 111 CYS A O 1
ATOM 899 N N . VAL A 1 112 ? -1.852 1.320 -8.824 1.00 89.31 112 VAL A N 1
ATOM 900 C CA . VAL A 1 112 ? -3.058 1.660 -9.593 1.00 89.31 112 VAL A CA 1
ATOM 901 C C . VAL A 1 112 ? -4.321 1.414 -8.786 1.00 89.31 112 VAL A C 1
ATOM 903 O O . VAL A 1 112 ? -4.232 0.634 -7.811 1.00 89.31 112 VAL A O 1
#

Organism: Quercus suber (NCBI:txid58331)

Foldseek 3Di:
DQPADDDWDWDDQDPPDIDIDHPDPVSVVCVLPVFFDDDPNDTDADDDDDPPDHSVPDDDPDGKGKDWAAPDPLVQLPPVSVCVVVVVVNHFPDWDPVSVVVPDDRTTITID

Sequence (112 aa):
MWMLVGRMDCIDAGNDFFHIKFELQSNLEVVLKGGPWFVGQHFLAIRQWEPEFKADEASLSSVAIWIRLPALPIKFYNPIILKKIGRAIRLVLRIDSHMANGAKGRFARLCV

Radius of gyration: 16.65 Å; chains: 1; bounding box: 44×26×41 Å